Protein AF-H1HCL9-F1 (afdb_monomer_lite)

Sequence (64 aa):
MKNLKGLYAEWRELTEGLMRDFPNTSVDCGEVSVREDFSTYAELQETITFEEMEQLEKEYEKEN

Structure (mmCIF, N/CA/C/O backbone):
data_AF-H1HCL9-F1
#
_entry.id   AF-H1HCL9-F1
#
loop_
_atom_site.group_PDB
_atom_site.id
_atom_site.type_symbol
_atom_site.label_atom_id
_atom_site.label_alt_id
_atom_site.label_comp_id
_atom_site.label_asym_id
_atom_site.label_entity_id
_atom_site.label_seq_id
_atom_site.pdbx_PDB_ins_code
_atom_site.Cartn_x
_atom_site.Cartn_y
_atom_site.Cartn_z
_atom_site.occupancy
_atom_site.B_iso_or_equiv
_atom_site.auth_seq_id
_atom_site.auth_comp_id
_atom_site.auth_asym_id
_atom_site.auth_atom_id
_atom_site.pdbx_PDB_model_num
ATOM 1 N N . MET A 1 1 ? -9.201 -10.742 11.098 1.00 52.38 1 MET A N 1
ATOM 2 C CA . MET A 1 1 ? -8.485 -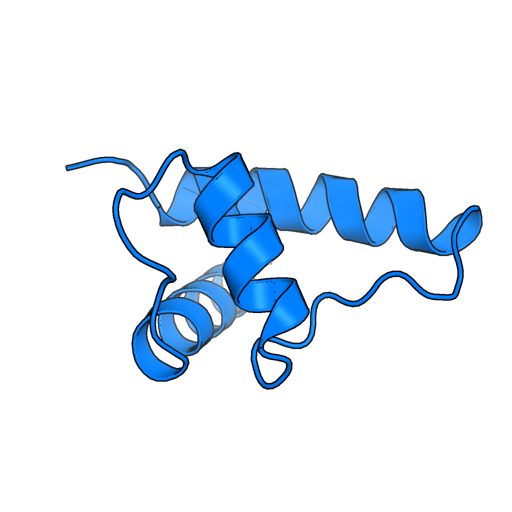9.546 10.607 1.00 52.38 1 MET A CA 1
ATOM 3 C C . MET A 1 1 ? -7.520 -10.013 9.537 1.00 52.38 1 MET A C 1
ATOM 5 O O . MET A 1 1 ? -6.793 -10.962 9.806 1.00 52.38 1 MET A O 1
ATOM 9 N N . LYS A 1 2 ? -7.583 -9.454 8.321 1.00 71.31 2 LYS A N 1
ATOM 10 C CA . LYS A 1 2 ? -6.600 -9.762 7.268 1.00 71.31 2 LYS A CA 1
ATOM 11 C C . LYS A 1 2 ? -5.201 -9.381 7.772 1.00 71.31 2 LYS A C 1
ATOM 13 O O . LYS A 1 2 ? -5.075 -8.405 8.510 1.00 71.31 2 LYS A O 1
ATOM 18 N N . ASN A 1 3 ? -4.172 -10.151 7.416 1.00 89.81 3 ASN A N 1
ATOM 19 C CA . ASN A 1 3 ? -2.790 -9.813 7.763 1.00 89.81 3 ASN A CA 1
ATOM 20 C C . ASN A 1 3 ? -2.276 -8.719 6.815 1.00 89.81 3 ASN A C 1
ATOM 22 O O . ASN A 1 3 ? -1.572 -9.011 5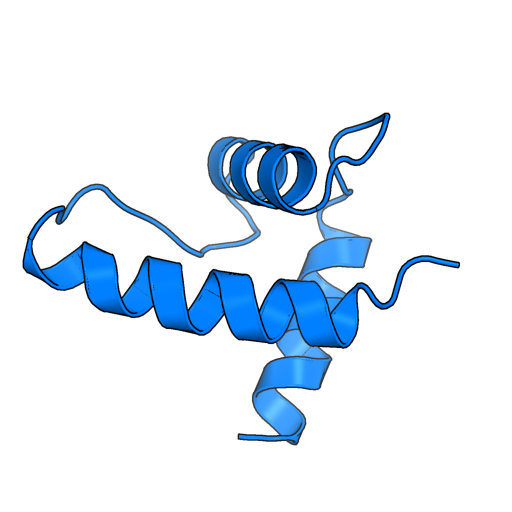.853 1.00 89.81 3 ASN A O 1
ATOM 26 N N . LEU A 1 4 ? -2.673 -7.469 7.066 1.00 94.88 4 LEU A N 1
ATOM 27 C CA . LEU A 1 4 ? -2.327 -6.341 6.196 1.00 94.88 4 LEU A CA 1
ATOM 28 C C . LEU A 1 4 ? -0.822 -6.096 6.109 1.00 94.88 4 LEU A C 1
ATOM 30 O O . LEU A 1 4 ? -0.358 -5.693 5.055 1.00 94.88 4 LEU A O 1
ATOM 34 N N . LYS A 1 5 ? -0.059 -6.407 7.163 1.00 94.94 5 LYS A N 1
ATOM 35 C CA . LYS A 1 5 ? 1.406 -6.290 7.150 1.00 94.94 5 LYS A CA 1
ATOM 36 C C . LYS A 1 5 ? 2.037 -7.227 6.124 1.00 94.94 5 LYS A C 1
ATOM 38 O O . LYS A 1 5 ? 2.832 -6.794 5.302 1.00 94.94 5 LYS A O 1
ATOM 43 N N . GLY A 1 6 ? 1.632 -8.500 6.144 1.00 95.56 6 GLY A N 1
ATOM 44 C CA . GLY A 1 6 ? 2.109 -9.493 5.178 1.00 95.56 6 GLY A CA 1
ATOM 45 C C . GLY A 1 6 ? 1.700 -9.144 3.748 1.00 95.56 6 GLY A C 1
ATOM 46 O O . GLY A 1 6 ? 2.542 -9.129 2.860 1.00 95.56 6 GLY A O 1
ATOM 47 N N . LEU A 1 7 ? 0.433 -8.767 3.549 1.00 97.06 7 LEU A N 1
ATOM 48 C CA . LEU A 1 7 ? -0.064 -8.349 2.234 1.00 97.06 7 LEU A CA 1
ATOM 49 C C . LEU A 1 7 ? 0.650 -7.097 1.713 1.00 97.06 7 LEU A C 1
ATOM 51 O O . LEU A 1 7 ? 0.931 -7.015 0.525 1.00 97.06 7 LEU A O 1
ATOM 55 N N . TYR A 1 8 ? 0.947 -6.130 2.585 1.00 97.19 8 TYR A N 1
ATOM 56 C CA . TYR A 1 8 ? 1.695 -4.932 2.215 1.00 97.19 8 TYR A CA 1
ATOM 57 C C . TYR A 1 8 ? 3.119 -5.276 1.789 1.00 97.19 8 TYR A C 1
ATOM 59 O O . TYR A 1 8 ? 3.557 -4.790 0.755 1.00 97.19 8 TYR A O 1
ATOM 67 N N . ALA A 1 9 ? 3.813 -6.149 2.524 1.00 96.56 9 ALA A N 1
ATOM 68 C CA . ALA A 1 9 ? 5.156 -6.593 2.156 1.00 96.56 9 ALA A CA 1
ATOM 69 C C . ALA A 1 9 ? 5.178 -7.312 0.794 1.00 96.56 9 ALA A C 1
ATOM 71 O O . ALA A 1 9 ? 5.984 -6.965 -0.067 1.00 96.56 9 ALA A O 1
ATOM 72 N N . GLU A 1 10 ? 4.252 -8.252 0.569 1.00 96.81 10 GLU A N 1
ATOM 73 C CA . GLU A 1 10 ? 4.118 -8.970 -0.708 1.00 96.81 10 GLU A CA 1
ATOM 74 C C . GLU A 1 10 ? 3.801 -8.015 -1.871 1.00 96.81 10 GLU A C 1
ATOM 76 O O . GLU A 1 10 ? 4.421 -8.081 -2.936 1.00 96.81 10 GLU A O 1
ATOM 81 N N . TRP A 1 11 ? 2.857 -7.093 -1.664 1.00 97.25 11 TRP A N 1
ATOM 82 C CA . TRP A 1 11 ? 2.503 -6.073 -2.648 1.00 97.25 11 TRP A CA 1
ATOM 83 C C . TRP A 1 11 ? 3.673 -5.129 -2.939 1.00 97.25 11 TRP A C 1
ATOM 85 O O . TRP A 1 11 ? 3.908 -4.789 -4.101 1.00 97.25 11 TRP A O 1
ATOM 95 N N . ARG A 1 12 ? 4.425 -4.724 -1.910 1.00 96.19 12 ARG A N 1
ATOM 96 C CA . ARG A 1 12 ? 5.555 -3.800 -2.033 1.00 96.19 12 ARG A CA 1
ATOM 97 C C . ARG A 1 12 ? 6.668 -4.405 -2.880 1.00 96.19 12 ARG A C 1
ATOM 99 O O . ARG A 1 12 ? 7.092 -3.772 -3.843 1.00 96.19 12 ARG A O 1
ATOM 106 N N . GLU A 1 13 ? 7.068 -5.642 -2.591 1.00 95.38 13 GLU A N 1
ATOM 107 C CA . GLU A 1 13 ? 8.097 -6.356 -3.356 1.00 95.38 13 GLU A CA 1
ATOM 108 C C . GLU A 1 13 ? 7.685 -6.539 -4.826 1.00 95.38 13 GLU A C 1
ATOM 110 O O . GLU A 1 13 ? 8.466 -6.268 -5.744 1.00 95.38 13 GLU A O 1
ATOM 115 N N . LEU A 1 14 ? 6.432 -6.945 -5.064 1.00 95.25 14 LEU A N 1
ATOM 116 C CA . LEU A 1 14 ? 5.896 -7.106 -6.414 1.00 95.25 14 LEU A CA 1
ATOM 117 C C . LEU A 1 14 ? 5.897 -5.778 -7.183 1.00 95.25 14 LEU A C 1
ATOM 119 O O . LEU A 1 14 ? 6.337 -5.728 -8.334 1.00 95.25 14 LEU A O 1
ATOM 123 N N . THR A 1 15 ? 5.438 -4.700 -6.549 1.00 95.00 15 THR A N 1
ATOM 124 C CA . THR A 1 15 ? 5.302 -3.384 -7.185 1.00 95.00 15 THR A CA 1
ATOM 125 C C . THR A 1 15 ? 6.667 -2.765 -7.486 1.00 95.00 15 THR A C 1
ATOM 127 O O . THR A 1 15 ? 6.891 -2.298 -8.603 1.00 95.00 15 THR A O 1
ATOM 130 N N . GLU A 1 16 ? 7.624 -2.842 -6.557 1.00 94.31 16 GLU A N 1
ATOM 131 C CA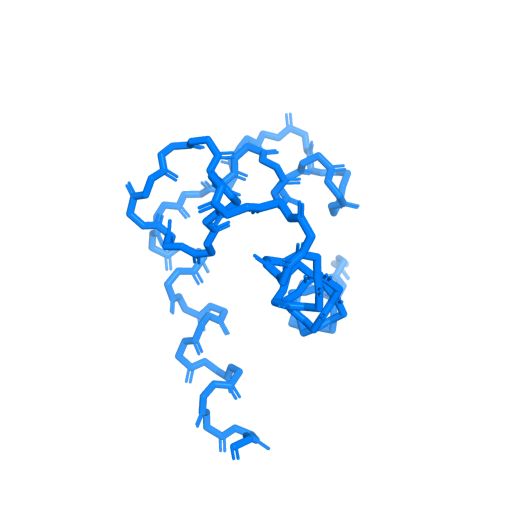 . GLU A 1 16 ? 9.009 -2.399 -6.779 1.00 94.31 16 GLU A CA 1
ATOM 132 C C . GLU A 1 16 ? 9.709 -3.210 -7.881 1.00 94.31 16 GLU A C 1
ATOM 134 O O . GLU A 1 16 ? 10.474 -2.658 -8.678 1.00 94.31 16 GLU A O 1
ATOM 139 N N . GLY A 1 17 ? 9.413 -4.510 -7.989 1.00 94.12 17 GLY A N 1
ATOM 140 C CA . GLY A 1 17 ? 9.887 -5.349 -9.090 1.00 94.12 17 GLY A CA 1
ATOM 141 C C . GLY A 1 17 ? 9.386 -4.874 -10.458 1.00 94.12 17 GLY A C 1
ATOM 142 O O . GLY A 1 17 ? 10.162 -4.824 -11.417 1.00 94.12 17 GLY A O 1
ATOM 143 N N . LEU A 1 18 ? 8.115 -4.467 -10.537 1.00 92.00 18 LEU A N 1
ATOM 144 C CA . LEU A 1 18 ? 7.479 -3.977 -11.763 1.00 92.00 18 LEU A CA 1
ATOM 145 C C . LEU A 1 18 ? 7.975 -2.594 -12.196 1.00 92.00 18 LEU A C 1
ATOM 147 O O . LEU A 1 18 ? 7.968 -2.309 -13.392 1.00 92.00 18 LEU A O 1
ATOM 151 N N . MET A 1 19 ? 8.463 -1.753 -11.278 1.00 93.44 19 MET A N 1
ATOM 152 C CA . MET A 1 19 ? 8.947 -0.400 -11.607 1.00 93.44 19 MET A CA 1
ATOM 153 C C . MET A 1 19 ? 10.048 -0.376 -12.675 1.00 93.44 19 MET A C 1
ATOM 155 O O . MET A 1 19 ? 10.196 0.620 -13.383 1.00 93.44 19 MET A O 1
ATOM 159 N N . ARG A 1 20 ? 10.816 -1.466 -12.818 1.00 90.12 20 ARG A N 1
ATOM 160 C CA . ARG A 1 20 ? 11.861 -1.586 -13.850 1.00 90.12 20 ARG A CA 1
ATOM 161 C C . ARG A 1 20 ? 11.288 -1.568 -15.264 1.00 90.12 20 ARG A C 1
ATOM 163 O O . ARG A 1 20 ? 11.865 -0.931 -16.141 1.00 90.12 20 ARG A O 1
ATOM 170 N N . ASP A 1 21 ? 10.168 -2.256 -15.461 1.00 93.69 21 ASP A N 1
ATOM 171 C CA . ASP A 1 21 ? 9.506 -2.398 -16.760 1.00 93.69 21 ASP A CA 1
ATOM 172 C C . ASP A 1 21 ? 8.373 -1.369 -16.937 1.00 93.69 21 ASP A C 1
ATOM 174 O O . ASP A 1 21 ? 8.022 -1.004 -18.061 1.00 93.69 21 ASP A O 1
ATOM 178 N N . PHE A 1 22 ? 7.840 -0.848 -15.828 1.00 91.06 22 PHE A N 1
ATOM 179 C CA . PHE A 1 22 ? 6.741 0.112 -15.772 1.00 91.06 22 PHE A CA 1
ATOM 180 C C . PHE A 1 22 ? 7.138 1.346 -14.941 1.00 91.06 22 PHE A C 1
ATOM 182 O O . PHE A 1 22 ? 6.753 1.456 -13.776 1.00 91.06 22 PHE A O 1
ATOM 189 N N . PRO A 1 23 ? 7.861 2.318 -15.529 1.00 87.25 23 PRO A N 1
ATOM 190 C CA . PRO A 1 23 ? 8.444 3.455 -14.803 1.00 87.25 23 PRO A CA 1
ATOM 191 C C . PRO A 1 23 ? 7.424 4.454 -14.232 1.00 87.25 23 PRO A C 1
ATOM 193 O O . PRO A 1 23 ? 7.804 5.337 -13.473 1.00 87.25 23 PRO A O 1
ATOM 196 N N . ASN A 1 24 ? 6.144 4.331 -14.595 1.00 88.50 24 ASN A N 1
ATOM 197 C CA . ASN A 1 24 ? 5.055 5.139 -14.031 1.00 88.50 24 ASN A CA 1
ATOM 198 C C . ASN A 1 24 ? 4.384 4.469 -12.817 1.00 88.50 24 ASN A C 1
ATOM 200 O O . ASN A 1 24 ? 3.367 4.962 -12.341 1.00 88.50 24 ASN A O 1
ATOM 204 N N . THR A 1 25 ? 4.902 3.328 -12.362 1.00 91.56 25 THR A N 1
ATOM 205 C CA . THR A 1 25 ? 4.419 2.650 -11.155 1.00 91.56 25 THR A CA 1
ATOM 206 C C . THR A 1 25 ? 4.956 3.375 -9.927 1.00 91.56 25 THR A C 1
ATOM 208 O O . THR A 1 25 ? 6.136 3.720 -9.886 1.00 91.56 25 THR A O 1
ATOM 211 N N . SER A 1 26 ? 4.106 3.574 -8.923 1.00 95.12 26 SER A N 1
ATOM 212 C CA . SER A 1 26 ? 4.464 4.216 -7.658 1.00 95.12 26 SER A CA 1
ATOM 213 C C . SER A 1 26 ? 4.106 3.311 -6.483 1.00 95.12 26 SER A C 1
ATOM 215 O O . SER A 1 26 ? 3.254 2.430 -6.582 1.00 95.12 26 SER A O 1
ATOM 217 N N . VAL A 1 27 ? 4.797 3.530 -5.374 1.00 95.88 27 VAL A N 1
ATOM 218 C CA . VAL A 1 27 ? 4.531 2.924 -4.062 1.00 95.88 27 VAL A CA 1
ATOM 219 C C . VAL A 1 27 ? 4.405 3.998 -2.981 1.00 95.88 27 VAL A C 1
ATOM 221 O O . VAL A 1 27 ? 4.329 3.671 -1.802 1.00 95.88 27 VAL A O 1
ATOM 224 N N . ASP A 1 28 ? 4.375 5.274 -3.381 1.00 96.06 28 ASP A N 1
ATOM 225 C CA . ASP A 1 28 ? 4.203 6.406 -2.476 1.00 96.06 28 ASP A CA 1
ATOM 226 C C . ASP A 1 28 ? 2.784 6.394 -1.903 1.00 96.06 28 ASP A C 1
ATOM 228 O O . ASP A 1 28 ? 1.804 6.67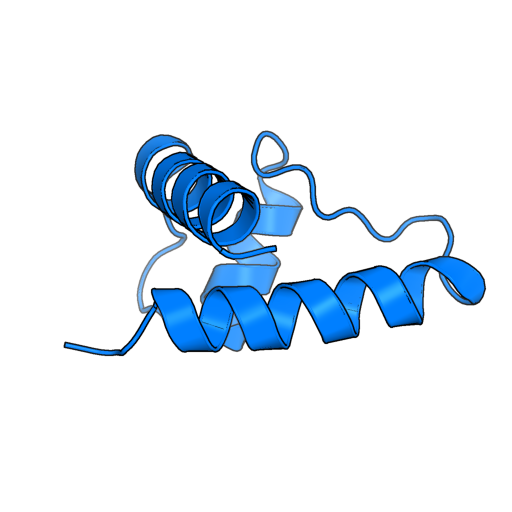1 -2.599 1.00 96.06 28 ASP A O 1
ATOM 232 N N . CYS A 1 29 ? 2.667 6.084 -0.611 1.00 95.75 29 CYS A N 1
ATOM 233 C CA . CYS A 1 29 ? 1.378 6.031 0.063 1.00 95.75 29 CYS A CA 1
ATOM 234 C C . CYS A 1 29 ? 0.671 7.394 0.117 1.00 95.75 29 CYS A C 1
ATOM 236 O O . CYS A 1 29 ? -0.527 7.425 0.396 1.00 95.75 29 CYS A O 1
ATOM 238 N N . GLY A 1 30 ? 1.351 8.511 -0.176 1.00 96.62 30 GLY A N 1
ATOM 239 C CA . GLY A 1 30 ? 0.760 9.835 -0.356 1.00 96.62 30 GLY A CA 1
ATOM 240 C C . GLY A 1 30 ? -0.140 9.936 -1.594 1.00 96.62 30 GLY A C 1
ATOM 241 O O . GLY A 1 30 ? -1.116 10.698 -1.588 1.00 96.62 30 GLY A O 1
ATOM 242 N N . GLU A 1 31 ? 0.096 9.112 -2.614 1.00 97.38 31 GLU A N 1
ATOM 243 C CA . GLU A 1 31 ? -0.714 9.057 -3.829 1.00 97.38 31 GLU A CA 1
ATOM 244 C C . GLU A 1 31 ? -2.015 8.267 -3.607 1.00 97.38 31 GLU A C 1
ATOM 246 O O . GLU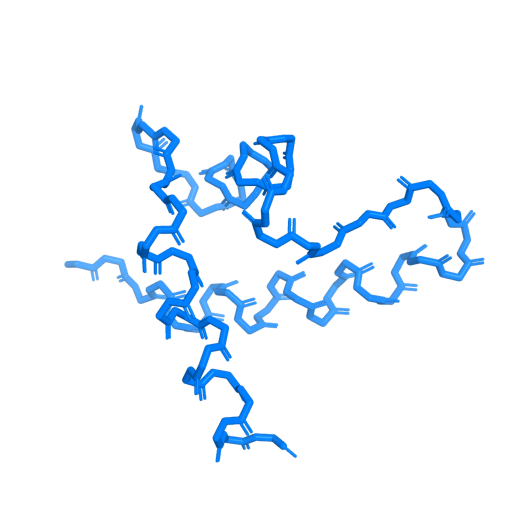 A 1 31 ? -2.011 7.129 -3.141 1.00 97.38 31 GLU A O 1
ATOM 251 N N . VAL A 1 32 ? -3.164 8.855 -3.972 1.00 97.06 32 VAL A N 1
ATOM 252 C CA . VAL A 1 32 ? -4.473 8.180 -3.840 1.00 97.06 32 VAL A CA 1
ATOM 253 C C . VAL A 1 32 ? -4.513 6.875 -4.639 1.00 97.06 32 VAL A C 1
ATOM 255 O O . VAL A 1 32 ? -5.021 5.878 -4.136 1.00 97.06 32 VAL A O 1
ATOM 258 N N . SER A 1 33 ? -3.941 6.879 -5.846 1.00 96.31 33 SER A N 1
ATOM 259 C CA . SER A 1 33 ? -3.908 5.729 -6.754 1.00 96.31 33 SER A CA 1
ATOM 260 C C . SER A 1 33 ? -3.162 4.552 -6.143 1.00 96.31 33 SER A C 1
ATOM 262 O O . SER A 1 33 ? -3.638 3.428 -6.204 1.00 96.31 33 SER A O 1
ATOM 264 N N . VAL A 1 34 ? -2.047 4.814 -5.463 1.00 97.50 34 VAL A N 1
ATOM 265 C CA . VAL A 1 34 ? -1.268 3.781 -4.774 1.00 97.50 34 VAL A CA 1
ATOM 266 C C . VAL A 1 34 ? -2.081 3.132 -3.652 1.00 97.50 34 VAL A C 1
ATOM 268 O O . VAL A 1 34 ? -2.078 1.909 -3.493 1.00 97.50 34 VAL A O 1
ATOM 271 N N . ARG A 1 35 ? -2.835 3.935 -2.892 1.00 97.94 35 ARG A N 1
ATOM 272 C CA . ARG A 1 35 ? -3.723 3.412 -1.844 1.00 97.94 35 ARG A CA 1
ATOM 273 C C . ARG A 1 35 ? -4.875 2.599 -2.426 1.00 97.94 35 ARG A C 1
ATOM 275 O O . ARG A 1 35 ? -5.235 1.572 -1.852 1.00 97.94 35 ARG A O 1
ATOM 282 N N . GLU A 1 36 ? -5.446 3.022 -3.551 1.00 97.94 36 GLU A N 1
ATOM 283 C CA . GLU A 1 36 ? -6.482 2.274 -4.278 1.00 97.94 36 GLU A CA 1
ATOM 284 C C . GLU A 1 36 ? -5.949 0.940 -4.819 1.00 97.94 36 GLU A C 1
ATOM 286 O O . GLU A 1 36 ? -6.609 -0.091 -4.659 1.00 97.94 36 GLU A O 1
ATOM 291 N N . ASP A 1 37 ? -4.737 0.935 -5.377 1.00 97.06 37 ASP A N 1
ATOM 292 C CA . ASP A 1 37 ? -4.071 -0.260 -5.897 1.00 97.06 37 ASP A CA 1
ATOM 293 C C . ASP A 1 37 ? -3.822 -1.279 -4.783 1.00 97.06 37 ASP A C 1
ATOM 295 O O . ASP A 1 37 ? -4.205 -2.447 -4.906 1.00 97.06 37 ASP A O 1
ATOM 299 N N . PHE A 1 38 ? -3.257 -0.839 -3.654 1.00 97.81 38 PHE A N 1
ATOM 300 C CA . PHE A 1 38 ? -3.060 -1.716 -2.502 1.00 97.81 38 PHE A CA 1
ATOM 301 C C . PHE A 1 38 ? -4.392 -2.204 -1.922 1.00 97.81 38 PHE A C 1
ATOM 303 O O . PHE A 1 38 ? -4.531 -3.382 -1.596 1.00 97.81 38 PHE A O 1
ATOM 310 N N . SER A 1 39 ? -5.398 -1.333 -1.818 1.00 98.00 39 SER A N 1
ATOM 311 C CA . SER A 1 39 ? -6.720 -1.712 -1.300 1.00 98.00 39 SER A CA 1
ATOM 312 C C . SER A 1 39 ? -7.396 -2.752 -2.183 1.00 98.00 39 SER A C 1
ATOM 314 O O . SER A 1 39 ? -8.005 -3.690 -1.672 1.00 98.00 39 SER A O 1
ATOM 316 N N . THR A 1 40 ? -7.235 -2.626 -3.500 1.00 97.56 40 THR A N 1
ATOM 317 C CA . THR A 1 40 ? -7.697 -3.614 -4.477 1.00 97.56 40 THR A CA 1
ATOM 318 C C . THR A 1 40 ? -6.942 -4.930 -4.309 1.00 97.56 40 THR A C 1
ATOM 320 O O . THR A 1 40 ? -7.572 -5.980 -4.203 1.00 97.56 40 THR A O 1
ATOM 323 N N . TYR A 1 41 ? -5.610 -4.882 -4.206 1.00 97.00 41 TYR A N 1
ATOM 324 C CA . TYR A 1 41 ? -4.762 -6.057 -3.985 1.00 97.00 41 TYR A CA 1
ATOM 325 C C . TYR A 1 41 ? -5.119 -6.802 -2.688 1.00 97.00 41 TYR A C 1
ATOM 327 O O . TYR A 1 41 ? -5.251 -8.024 -2.676 1.00 97.00 41 TYR A O 1
ATOM 335 N N . ALA A 1 42 ? -5.330 -6.067 -1.596 1.00 96.94 42 ALA A N 1
ATOM 336 C CA . ALA A 1 42 ? -5.707 -6.608 -0.295 1.00 96.94 42 ALA A CA 1
ATOM 337 C C . ALA A 1 42 ? -7.212 -6.932 -0.180 1.00 96.94 42 ALA A C 1
ATOM 339 O O . ALA A 1 42 ? -7.668 -7.381 0.883 1.00 96.94 42 ALA A O 1
ATOM 340 N N . GLU A 1 43 ? -7.988 -6.726 -1.253 1.00 96.94 43 GLU A N 1
ATOM 341 C CA . GLU A 1 43 ? -9.442 -6.903 -1.326 1.00 96.94 43 GLU A CA 1
ATOM 342 C C . GLU A 1 43 ? -10.170 -6.205 -0.156 1.00 96.94 43 GLU A C 1
ATOM 344 O O . GLU A 1 43 ? -10.987 -6.803 0.563 1.00 96.94 43 GLU A O 1
ATOM 349 N N . LEU A 1 44 ? -9.794 -4.959 0.126 1.00 96.25 44 LEU A N 1
ATOM 350 C CA . LEU A 1 44 ? -10.462 -4.120 1.114 1.00 96.25 44 LEU A CA 1
ATOM 351 C C . LEU A 1 44 ? -11.806 -3.632 0.565 1.00 96.25 44 LEU A C 1
ATOM 353 O O . LEU A 1 44 ? -11.973 -3.440 -0.636 1.00 96.25 44 LEU A O 1
ATOM 357 N N . GLN A 1 45 ? -12.785 -3.446 1.453 1.00 95.56 45 GLN A N 1
ATOM 358 C CA . GLN A 1 45 ? -14.088 -2.900 1.052 1.00 95.56 45 GLN A CA 1
ATOM 359 C C . GLN A 1 45 ? -14.024 -1.401 0.753 1.00 95.56 45 GLN A C 1
ATOM 361 O O . GLN A 1 45 ? -14.815 -0.903 -0.042 1.00 95.56 45 GLN A O 1
ATOM 366 N N . GLU A 1 46 ? -13.092 -0.702 1.393 1.00 96.44 46 GLU A N 1
ATOM 367 C CA . GLU A 1 46 ? -12.852 0.726 1.236 1.00 96.44 46 GLU A CA 1
ATOM 368 C C . GLU A 1 46 ? -11.362 0.952 0.993 1.00 96.44 46 GLU A C 1
ATOM 370 O O . GLU A 1 46 ? -10.527 0.136 1.395 1.00 96.44 46 GLU A O 1
ATOM 375 N N . THR A 1 47 ? -11.036 2.063 0.336 1.00 97.88 47 THR A N 1
ATOM 376 C CA . THR A 1 47 ? -9.649 2.482 0.159 1.00 97.88 47 THR A CA 1
ATOM 377 C C . THR A 1 47 ? -9.024 2.758 1.522 1.00 97.88 47 THR A C 1
ATOM 379 O O . THR A 1 47 ? -9.568 3.537 2.306 1.00 97.88 47 THR A O 1
ATOM 382 N N . ILE A 1 48 ? -7.876 2.138 1.788 1.00 97.62 48 ILE A N 1
ATOM 383 C CA . ILE A 1 48 ? -7.085 2.374 2.991 1.00 97.62 48 ILE A CA 1
ATOM 384 C C . ILE A 1 48 ? -6.759 3.865 3.120 1.00 97.62 48 ILE A C 1
ATOM 386 O O . ILE A 1 48 ? -6.467 4.556 2.134 1.00 97.62 48 ILE A O 1
ATOM 390 N N . THR A 1 49 ? -6.808 4.382 4.342 1.00 98.06 49 THR A N 1
ATOM 391 C CA . THR A 1 49 ? -6.419 5.772 4.591 1.00 98.06 49 THR A CA 1
ATOM 392 C C . THR A 1 49 ? -4.909 5.953 4.443 1.00 98.06 49 THR A C 1
ATOM 394 O O . THR A 1 49 ? -4.136 4.991 4.457 1.00 98.06 49 THR A O 1
ATOM 397 N N . PHE A 1 50 ? -4.476 7.206 4.290 1.00 97.94 50 PHE A N 1
ATOM 398 C CA . PHE A 1 50 ? -3.050 7.529 4.276 1.00 97.94 50 PHE A CA 1
ATOM 399 C C . PHE A 1 50 ? -2.378 7.065 5.570 1.00 97.94 50 PHE A C 1
ATOM 401 O O . PHE A 1 50 ? -1.370 6.377 5.514 1.00 97.94 50 PHE A O 1
ATOM 408 N N . GLU A 1 51 ? -2.972 7.368 6.721 1.00 98.12 51 GLU A N 1
ATOM 409 C CA . GLU A 1 51 ? -2.419 7.053 8.036 1.00 98.12 51 GLU A CA 1
ATOM 410 C C . GLU A 1 51 ? -2.289 5.542 8.270 1.00 98.12 51 GLU A C 1
ATOM 412 O O . GLU A 1 51 ? -1.306 5.078 8.849 1.00 98.12 51 GLU A O 1
ATOM 417 N N . GLU A 1 52 ? -3.264 4.755 7.809 1.00 97.25 52 GLU A N 1
ATOM 418 C CA . GLU A 1 52 ? -3.203 3.296 7.904 1.00 97.25 52 GLU A CA 1
ATOM 419 C C . GLU A 1 52 ? -2.100 2.709 7.014 1.00 97.25 52 GLU A C 1
ATOM 421 O O . GLU A 1 52 ? -1.367 1.830 7.466 1.00 97.25 52 GLU A O 1
ATOM 426 N N . MET A 1 53 ? -1.947 3.192 5.776 1.00 97.69 53 MET A N 1
ATOM 427 C CA . MET A 1 53 ? -0.901 2.702 4.871 1.00 97.69 53 MET A CA 1
ATOM 428 C C . MET A 1 53 ? 0.494 3.195 5.273 1.00 97.69 53 MET A C 1
ATOM 430 O O . MET A 1 53 ? 1.441 2.417 5.228 1.00 97.69 53 MET A O 1
ATOM 434 N N . GLU A 1 54 ? 0.617 4.430 5.762 1.00 97.75 54 GLU A N 1
ATOM 435 C CA . GLU A 1 54 ? 1.860 4.978 6.318 1.00 97.75 54 GLU A CA 1
ATOM 436 C C . GLU A 1 54 ? 2.341 4.138 7.515 1.00 97.75 54 GLU A C 1
ATOM 438 O O . GLU A 1 54 ? 3.537 3.900 7.690 1.00 97.75 54 GLU A O 1
ATOM 443 N N . GLN A 1 55 ? 1.418 3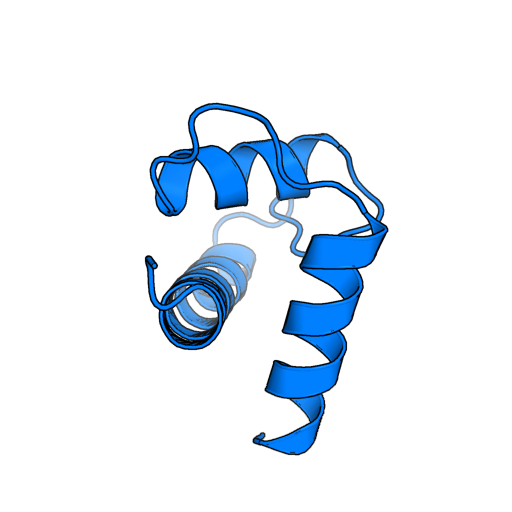.636 8.343 1.00 97.31 55 GLN A N 1
ATOM 444 C CA . GLN A 1 55 ? 1.768 2.734 9.438 1.00 97.31 55 GLN A CA 1
ATOM 445 C C . GLN A 1 55 ? 2.291 1.383 8.929 1.00 97.31 55 GLN A C 1
ATOM 447 O O . GLN A 1 55 ? 3.236 0.853 9.514 1.00 97.31 55 GLN A O 1
ATOM 452 N N . LEU A 1 56 ? 1.715 0.836 7.853 1.00 96.81 56 LEU A N 1
ATOM 453 C CA . LEU A 1 56 ? 2.224 -0.384 7.215 1.00 96.81 56 LEU A CA 1
ATOM 454 C C . LEU A 1 56 ? 3.621 -0.157 6.622 1.00 96.81 56 LEU A C 1
ATOM 456 O O . LEU A 1 56 ? 4.499 -0.997 6.803 1.00 96.81 56 LEU A O 1
ATOM 460 N N . GLU A 1 57 ? 3.853 0.998 5.997 1.00 96.31 57 GLU A N 1
ATOM 461 C CA . GLU A 1 57 ? 5.157 1.386 5.455 1.00 96.31 57 GLU A CA 1
ATOM 462 C C . GLU A 1 57 ? 6.220 1.492 6.557 1.00 96.31 57 GLU A C 1
ATOM 464 O O . GLU A 1 57 ? 7.252 0.830 6.486 1.00 96.31 57 GLU A O 1
ATOM 469 N N . LYS A 1 58 ? 5.922 2.205 7.651 1.00 95.50 58 LYS A N 1
ATOM 470 C CA . LYS A 1 58 ? 6.805 2.314 8.829 1.00 95.50 58 LYS A CA 1
ATOM 471 C C . LYS A 1 58 ? 7.135 0.972 9.473 1.00 95.50 58 LYS A C 1
ATOM 473 O O . LYS A 1 58 ? 8.140 0.854 10.173 1.00 95.50 58 LYS A O 1
ATOM 478 N N . GLU A 1 59 ? 6.241 -0.002 9.372 1.00 94.44 59 GLU A N 1
ATOM 479 C CA . GLU A 1 59 ? 6.471 -1.346 9.893 1.00 94.44 59 GLU A CA 1
ATOM 480 C C . GLU A 1 59 ? 7.326 -2.171 8.937 1.00 94.44 59 GLU A C 1
ATOM 482 O O . GLU A 1 59 ? 8.285 -2.791 9.385 1.00 94.44 59 GLU A O 1
ATOM 487 N N . TYR A 1 60 ? 7.044 -2.098 7.637 1.00 94.62 60 TYR A N 1
ATOM 488 C CA . TYR A 1 60 ? 7.850 -2.722 6.594 1.00 94.62 60 TYR A CA 1
ATOM 489 C C . TYR A 1 60 ? 9.314 -2.253 6.637 1.00 94.62 60 TYR A C 1
ATOM 491 O O . TYR A 1 60 ? 10.218 -3.086 6.628 1.00 94.62 60 TYR A O 1
ATOM 499 N N . GLU A 1 61 ? 9.551 -0.944 6.782 1.00 92.44 61 GLU A N 1
ATOM 500 C CA . GLU A 1 61 ? 10.891 -0.339 6.897 1.00 92.44 61 GLU A CA 1
ATOM 501 C C . GLU A 1 61 ? 11.643 -0.709 8.186 1.00 92.44 61 GLU A C 1
ATOM 503 O O . GLU A 1 61 ? 12.856 -0.554 8.271 1.00 92.44 61 GLU A O 1
ATOM 508 N N . LYS A 1 62 ? 10.947 -1.149 9.239 1.00 91.94 62 LYS A N 1
ATOM 509 C CA . LYS A 1 62 ? 11.614 -1.619 10.467 1.00 91.94 62 LYS A CA 1
ATOM 510 C C . LYS A 1 62 ? 12.096 -3.057 10.348 1.00 91.94 62 LYS A C 1
ATOM 512 O O . LYS A 1 62 ? 12.972 -3.461 11.112 1.00 91.94 62 LYS A O 1
ATOM 517 N N . GLU A 1 63 ? 11.472 -3.830 9.469 1.00 83.12 63 GLU A N 1
ATOM 518 C CA . GLU A 1 63 ? 11.718 -5.260 9.302 1.00 83.12 63 GLU A CA 1
ATOM 519 C C . GLU A 1 63 ? 12.679 -5.568 8.137 1.00 83.12 63 GLU A C 1
ATOM 521 O O . GLU A 1 63 ? 13.154 -6.702 8.057 1.00 83.12 63 GLU A O 1
ATOM 526 N N . ASN A 1 64 ? 13.019 -4.576 7.296 1.00 75.25 64 ASN A N 1
ATOM 527 C CA . ASN A 1 64 ? 13.884 -4.697 6.109 1.00 75.25 64 ASN A CA 1
ATOM 528 C C . ASN A 1 64 ? 14.948 -3.596 6.050 1.00 75.25 64 ASN A C 1
ATOM 530 O O . ASN A 1 64 ? 16.096 -3.913 5.661 1.00 75.25 64 ASN A O 1
#

Organism: NCBI:txid999414

Secondary structure (DSSP, 8-state):
---HHHHHHHHHHHHHHHTTT-TT----TTSHHHHHHHHHHTT-SSPPPHHHHHHHHHHHHHH-

pLDDT: mean 93.98, std 7.11, range [52.38, 98.12]

Foldseek 3Di:
DQPLLVLLLVVVVVQVVCCVVVVPGDCPLVDQVNQVVSCVSSVPPDRDDSVRVVVSVVVSVVVD

Radius of gyration: 11.12 Å; chains: 1; bounding box: 28×20×27 Å